Protein AF-A0A959A2U1-F1 (afdb_monomer)

Structure (mmCIF, N/CA/C/O backbone):
data_AF-A0A959A2U1-F1
#
_entry.id   AF-A0A959A2U1-F1
#
loop_
_atom_site.group_PDB
_atom_site.id
_atom_site.type_symbol
_atom_site.label_atom_id
_atom_site.label_alt_id
_atom_site.label_comp_id
_atom_site.label_asym_id
_atom_site.label_entity_id
_atom_site.label_seq_id
_atom_site.pdbx_PDB_ins_code
_atom_site.Cartn_x
_atom_site.Cartn_y
_atom_site.Cartn_z
_atom_site.occupancy
_atom_site.B_iso_or_equiv
_atom_site.auth_seq_id
_atom_site.auth_comp_id
_atom_site.auth_asym_id
_atom_site.auth_atom_id
_atom_site.pdbx_PDB_model_num
ATOM 1 N N . ALA A 1 1 ? -3.517 0.103 3.550 1.00 73.31 1 ALA A N 1
ATOM 2 C CA . ALA A 1 1 ? -2.576 0.422 4.650 1.00 73.31 1 ALA A CA 1
ATOM 3 C C . ALA A 1 1 ? -2.829 1.788 5.310 1.00 73.31 1 ALA A C 1
ATOM 5 O O . ALA A 1 1 ? -2.834 1.847 6.532 1.00 73.31 1 ALA A O 1
ATOM 6 N N . ALA A 1 2 ? -3.103 2.862 4.552 1.00 82.69 2 ALA A N 1
ATOM 7 C CA . ALA A 1 2 ? -3.335 4.212 5.097 1.00 82.69 2 ALA A CA 1
ATOM 8 C C . ALA A 1 2 ? -4.399 4.270 6.220 1.00 82.69 2 ALA A C 1
ATOM 10 O O . ALA A 1 2 ? -4.152 4.835 7.282 1.00 82.69 2 ALA A O 1
ATOM 11 N N . PHE A 1 3 ? -5.544 3.601 6.036 1.00 81.88 3 PHE A N 1
ATOM 12 C CA . PHE A 1 3 ? -6.584 3.495 7.070 1.00 81.88 3 PHE A CA 1
ATOM 13 C C . PHE A 1 3 ? -6.103 2.817 8.361 1.00 81.88 3 PHE A C 1
ATOM 15 O O . PHE A 1 3 ? -6.455 3.265 9.448 1.00 81.88 3 PHE A O 1
ATOM 22 N N . ALA A 1 4 ? -5.278 1.771 8.254 1.00 83.12 4 ALA A N 1
ATOM 23 C CA . ALA A 1 4 ? -4.733 1.072 9.416 1.00 83.12 4 ALA A CA 1
ATOM 24 C C . ALA A 1 4 ? -3.768 1.974 10.203 1.00 83.12 4 ALA A C 1
ATOM 26 O O . ALA A 1 4 ? -3.887 2.077 11.420 1.00 83.12 4 ALA A O 1
ATOM 27 N N . LEU A 1 5 ? -2.879 2.697 9.509 1.00 85.50 5 LEU A N 1
ATOM 28 C CA . LEU A 1 5 ? -1.986 3.677 10.138 1.00 85.50 5 LEU A CA 1
ATOM 29 C C . LEU A 1 5 ? -2.780 4.783 10.849 1.00 85.50 5 LEU A C 1
ATOM 31 O O . LEU A 1 5 ? -2.486 5.116 11.995 1.00 85.50 5 LEU A O 1
ATOM 35 N N . MET A 1 6 ? -3.818 5.320 10.201 1.00 86.00 6 MET A N 1
ATOM 36 C CA . MET A 1 6 ? -4.667 6.351 10.800 1.00 86.00 6 MET A CA 1
ATOM 37 C C . MET A 1 6 ? -5.415 5.838 12.040 1.00 86.00 6 MET A C 1
ATOM 39 O O . MET A 1 6 ? -5.506 6.556 13.034 1.00 86.00 6 MET A O 1
ATOM 43 N N . ALA A 1 7 ? -5.908 4.595 12.016 1.00 84.50 7 ALA A N 1
ATOM 44 C CA . ALA A 1 7 ? -6.551 3.970 13.171 1.00 84.50 7 ALA A CA 1
ATOM 45 C C . ALA A 1 7 ? -5.588 3.844 14.367 1.00 84.50 7 ALA A C 1
ATOM 47 O O . ALA A 1 7 ? -5.966 4.158 15.496 1.00 84.50 7 ALA A O 1
ATOM 48 N N . VAL A 1 8 ? -4.328 3.465 14.119 1.00 84.56 8 VAL A N 1
ATOM 49 C CA . VAL A 1 8 ? -3.287 3.391 15.159 1.00 84.56 8 VAL A CA 1
ATOM 50 C C . VAL A 1 8 ? -2.960 4.778 15.722 1.00 84.56 8 VAL A C 1
ATOM 52 O O . VAL A 1 8 ? -2.957 4.961 16.940 1.00 84.56 8 VAL A O 1
ATOM 55 N N . LEU A 1 9 ? -2.738 5.777 14.861 1.00 86.25 9 LEU A N 1
ATOM 56 C CA . LEU A 1 9 ? -2.421 7.149 15.285 1.00 86.25 9 LEU A CA 1
ATOM 57 C C . LEU A 1 9 ? -3.565 7.795 16.082 1.00 86.25 9 LEU A C 1
ATOM 59 O O . LEU A 1 9 ? -3.314 8.507 17.058 1.00 86.25 9 LEU A O 1
ATOM 63 N N . ALA A 1 10 ? -4.815 7.509 15.707 1.00 84.12 10 ALA A N 1
ATOM 64 C CA . ALA A 1 10 ? -5.996 7.948 16.445 1.00 84.12 10 ALA A CA 1
ATOM 65 C C . ALA A 1 10 ? -6.086 7.300 17.840 1.00 84.12 10 ALA A C 1
ATOM 67 O O . ALA A 1 10 ? -6.446 7.979 18.803 1.00 84.12 10 ALA A O 1
ATOM 68 N N . GLY A 1 11 ? -5.713 6.022 17.971 1.00 82.56 11 GLY A N 1
ATOM 69 C CA . GLY A 1 11 ? -5.669 5.314 19.256 1.00 82.56 11 GLY A CA 1
ATOM 70 C C . GLY A 1 11 ? -4.588 5.829 20.217 1.00 82.56 11 GLY A C 1
ATOM 71 O O . GLY A 1 11 ? -4.789 5.831 21.428 1.00 82.56 11 GLY A O 1
ATOM 72 N N . GLN A 1 12 ? -3.474 6.342 19.687 1.00 83.62 12 GLN A N 1
ATOM 73 C CA . GLN A 1 12 ? -2.325 6.865 20.449 1.00 83.62 12 GLN A CA 1
ATOM 74 C C . GLN A 1 12 ? -2.523 8.311 20.974 1.00 83.62 12 GLN A C 1
ATOM 76 O O . GLN A 1 12 ? -1.595 8.909 21.515 1.00 83.62 12 GLN A O 1
ATOM 81 N N . LYS A 1 13 ? -3.721 8.905 20.826 1.00 77.44 13 LYS A N 1
ATOM 82 C CA . LYS A 1 13 ? -4.057 10.295 21.228 1.00 77.44 13 LYS A CA 1
ATOM 83 C C . LYS A 1 13 ? -3.144 11.383 20.630 1.00 77.44 13 LYS A C 1
ATOM 85 O O . LYS A 1 13 ? -3.019 12.471 21.196 1.00 77.44 13 LYS A O 1
ATOM 90 N N . HIS A 1 14 ? -2.526 11.143 19.474 1.00 75.12 14 HIS A N 1
ATOM 91 C CA . HIS A 1 14 ? -1.738 12.178 18.807 1.00 75.12 14 HIS A CA 1
ATOM 92 C C . HIS A 1 14 ? -2.619 13.354 18.345 1.00 75.12 14 HIS A C 1
ATOM 94 O O . HIS A 1 14 ? -3.755 13.149 17.906 1.00 75.12 14 HIS A O 1
ATOM 100 N N . PRO A 1 15 ? -2.106 14.600 18.374 1.00 83.12 15 PRO A N 1
ATOM 101 C CA . PRO A 1 15 ? -2.837 15.742 17.840 1.00 83.12 15 PRO A CA 1
ATOM 102 C C . PRO A 1 15 ? -3.142 15.522 16.354 1.00 83.12 15 PRO A C 1
ATOM 104 O O . PRO A 1 15 ? -2.271 15.114 15.579 1.00 83.12 15 PRO A O 1
ATOM 107 N N . LYS A 1 16 ? -4.390 15.803 15.952 1.00 80.38 16 LYS A N 1
ATOM 108 C CA . LYS A 1 16 ? -4.922 15.485 14.613 1.00 80.38 16 LYS A CA 1
ATOM 109 C C . LYS A 1 16 ? -4.035 15.999 13.472 1.00 80.38 16 LYS A C 1
ATOM 111 O O . LYS A 1 16 ? -3.836 15.280 12.500 1.00 80.38 16 LYS A O 1
ATOM 116 N N . GLY A 1 17 ? -3.436 17.183 13.626 1.00 87.25 17 GLY A N 1
ATOM 117 C CA . GLY A 1 17 ? -2.514 17.749 12.634 1.00 87.25 17 GLY A CA 1
ATOM 118 C C . GLY A 1 17 ? -1.260 16.899 12.393 1.00 87.25 17 GLY A C 1
ATOM 119 O O . GLY A 1 17 ? -0.883 16.685 11.245 1.00 87.25 17 GLY A O 1
ATOM 120 N N . LYS A 1 18 ? -0.653 16.334 13.448 1.00 86.38 18 LYS A N 1
ATOM 121 C CA . LYS A 1 18 ? 0.521 15.452 13.306 1.00 86.38 18 LYS A CA 1
ATOM 122 C C . LYS A 1 18 ? 0.148 14.120 12.658 1.00 86.38 18 LYS A C 1
ATOM 124 O O . LYS A 1 18 ? 0.889 13.623 11.820 1.00 86.38 18 LYS A O 1
ATOM 129 N N . SER A 1 19 ? -1.022 13.575 12.997 1.00 87.94 19 SER A N 1
ATOM 130 C CA . SER A 1 19 ? -1.502 12.320 12.405 1.00 87.94 19 SER A CA 1
ATOM 131 C C . SER A 1 19 ? -1.732 12.446 10.897 1.00 87.94 19 SER A C 1
ATOM 133 O O . SER A 1 1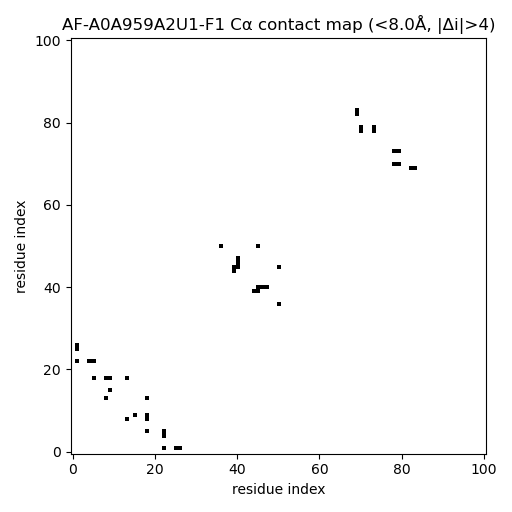9 ? -1.334 11.566 10.140 1.00 87.94 19 SER A O 1
ATOM 135 N N . ILE A 1 20 ? -2.304 13.572 10.452 1.00 89.12 20 ILE A N 1
ATOM 136 C CA . ILE A 1 20 ? -2.482 13.869 9.024 1.00 89.12 20 ILE A CA 1
ATOM 137 C C . ILE A 1 20 ? -1.127 14.056 8.330 1.00 89.12 20 ILE A C 1
ATOM 139 O O . ILE A 1 20 ? -0.943 13.537 7.233 1.00 89.12 20 ILE A O 1
ATOM 143 N N . ALA A 1 21 ? -0.159 14.726 8.965 1.00 91.31 21 ALA A N 1
ATOM 144 C CA . ALA A 1 21 ? 1.183 14.879 8.400 1.00 91.31 21 ALA A CA 1
ATOM 145 C C . ALA A 1 21 ? 1.884 13.522 8.182 1.00 91.31 21 ALA A C 1
ATOM 147 O O . ALA A 1 21 ? 2.433 13.279 7.107 1.00 91.31 21 ALA A O 1
ATOM 148 N N . TYR A 1 22 ? 1.809 12.607 9.156 1.00 90.12 22 TYR A N 1
ATOM 149 C CA . TYR A 1 22 ? 2.342 11.249 8.996 1.00 90.12 22 TYR A CA 1
ATOM 150 C C . TYR A 1 22 ? 1.597 10.452 7.922 1.00 90.12 22 TYR A C 1
ATOM 152 O O . TYR A 1 22 ? 2.228 9.738 7.145 1.00 90.12 22 TYR A O 1
ATOM 160 N N . LEU A 1 23 ? 0.273 10.600 7.830 1.00 89.75 23 LEU A N 1
ATOM 161 C CA . LEU A 1 23 ? -0.524 9.948 6.792 1.00 89.75 23 LEU A CA 1
ATOM 162 C C . LEU A 1 23 ? -0.178 10.462 5.386 1.00 89.75 23 LEU A C 1
ATOM 164 O O . LEU A 1 23 ? -0.115 9.671 4.444 1.00 89.75 23 LEU A O 1
ATOM 168 N N . ALA A 1 24 ? 0.075 11.764 5.246 1.00 91.69 24 ALA A N 1
ATOM 169 C CA . ALA A 1 24 ? 0.505 12.370 3.992 1.00 91.69 24 ALA A CA 1
ATOM 170 C C . ALA A 1 24 ? 1.884 11.842 3.573 1.00 91.69 24 ALA A C 1
ATOM 172 O O . ALA A 1 24 ? 2.035 11.362 2.452 1.00 91.69 24 ALA A O 1
ATOM 173 N N . MET A 1 25 ? 2.857 11.832 4.490 1.00 92.19 25 MET A N 1
ATOM 174 C CA . MET A 1 25 ? 4.183 11.256 4.236 1.00 92.19 25 MET A CA 1
ATOM 175 C C . MET A 1 25 ? 4.093 9.772 3.846 1.00 92.19 25 MET A C 1
ATOM 177 O O . MET A 1 25 ? 4.722 9.348 2.880 1.00 92.19 25 MET A O 1
ATOM 181 N N . PHE A 1 26 ? 3.257 8.995 4.540 1.00 90.38 26 PHE A N 1
ATOM 182 C CA . PHE A 1 26 ? 3.014 7.588 4.218 1.00 90.38 26 PHE A CA 1
ATOM 183 C C . PHE A 1 26 ? 2.387 7.401 2.830 1.00 90.38 26 PHE A C 1
ATOM 185 O O . PHE A 1 26 ? 2.771 6.500 2.089 1.00 90.38 26 PHE A O 1
ATOM 192 N N . SER A 1 27 ? 1.441 8.262 2.456 1.00 90.88 27 SER A N 1
ATOM 193 C CA . SER A 1 27 ? 0.771 8.183 1.153 1.00 90.88 27 SER A CA 1
ATOM 194 C C . SER A 1 27 ? 1.702 8.571 0.004 1.00 90.88 27 SER A C 1
ATOM 196 O O . SER A 1 27 ? 1.582 8.004 -1.076 1.00 90.88 27 SER A O 1
ATOM 198 N N . LEU A 1 2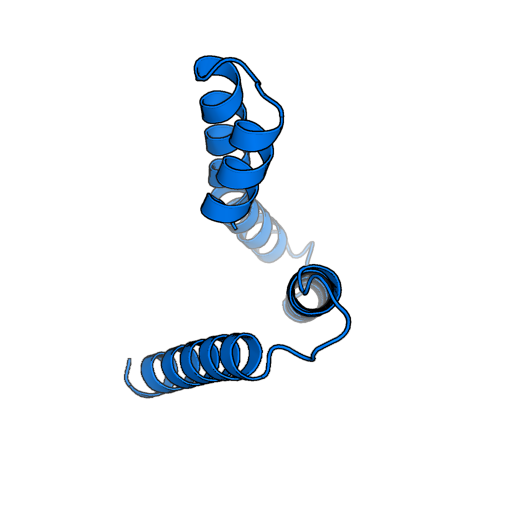8 ? 2.658 9.480 0.239 1.00 93.75 28 LEU A N 1
ATOM 199 C CA . LEU A 1 28 ? 3.690 9.860 -0.732 1.00 93.75 28 LEU A CA 1
ATOM 200 C C . LEU A 1 28 ? 4.741 8.766 -0.961 1.00 93.75 28 LEU A C 1
ATOM 202 O O . LEU A 1 28 ? 5.359 8.740 -2.022 1.00 93.75 28 LEU A O 1
ATOM 206 N N . ALA A 1 29 ? 4.923 7.837 -0.021 1.00 91.31 29 ALA A N 1
ATOM 207 C CA . ALA A 1 29 ? 5.880 6.746 -0.186 1.00 91.31 29 ALA A CA 1
ATOM 208 C C . ALA A 1 29 ? 5.549 5.840 -1.390 1.00 91.31 29 ALA A C 1
ATOM 210 O O . ALA A 1 29 ? 6.463 5.369 -2.058 1.00 91.31 29 ALA A O 1
ATOM 211 N N . ALA A 1 30 ? 4.264 5.632 -1.705 1.00 89.50 30 ALA A N 1
ATOM 212 C CA . ALA A 1 30 ? 3.836 4.814 -2.843 1.00 89.50 30 ALA A CA 1
ATOM 213 C C . ALA A 1 30 ? 4.194 5.425 -4.219 1.00 89.50 30 ALA A C 1
ATOM 215 O O . ALA A 1 30 ? 4.886 4.753 -4.985 1.00 89.50 30 ALA A O 1
ATOM 216 N N . PRO A 1 31 ? 3.802 6.675 -4.554 1.00 92.81 31 PRO A N 1
ATOM 217 C CA . PRO A 1 31 ? 4.189 7.288 -5.822 1.00 92.81 31 PRO A CA 1
ATOM 218 C C . PRO A 1 31 ? 5.701 7.513 -5.910 1.00 92.81 31 PRO A C 1
ATOM 220 O O . PRO A 1 31 ? 6.283 7.276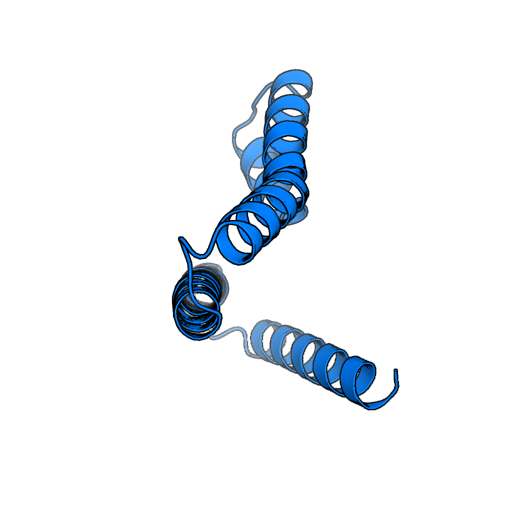 -6.962 1.00 92.81 31 PRO A O 1
ATOM 223 N N . LEU A 1 32 ? 6.367 7.897 -4.813 1.00 93.62 32 LEU A N 1
ATOM 224 C CA . LEU A 1 32 ? 7.827 8.029 -4.808 1.00 93.62 32 LEU A CA 1
ATOM 225 C C . LEU A 1 32 ? 8.522 6.688 -5.062 1.00 93.62 32 LEU A C 1
ATOM 227 O O . LEU A 1 32 ? 9.457 6.633 -5.854 1.00 93.62 32 LEU A O 1
ATOM 231 N N . GLY A 1 33 ? 8.049 5.606 -4.441 1.00 89.62 33 GLY A N 1
ATOM 232 C CA . GLY A 1 33 ? 8.568 4.262 -4.682 1.00 89.62 33 GLY A CA 1
ATOM 233 C C . GLY A 1 33 ? 8.415 3.826 -6.140 1.00 89.62 33 GLY A C 1
ATOM 234 O O . GLY A 1 33 ? 9.344 3.243 -6.691 1.00 89.62 33 GLY A O 1
ATOM 235 N N . TYR A 1 34 ? 7.290 4.164 -6.780 1.00 89.38 34 TYR A N 1
ATOM 236 C CA . TYR A 1 34 ? 7.074 3.913 -8.208 1.00 89.38 34 TYR A CA 1
ATOM 237 C C . TYR A 1 34 ? 8.091 4.664 -9.082 1.00 89.38 34 TYR A C 1
ATOM 239 O O . TYR A 1 34 ? 8.793 4.032 -9.868 1.00 89.38 34 TYR A O 1
ATOM 247 N N . PHE A 1 35 ? 8.241 5.982 -8.893 1.00 91.75 35 PHE A N 1
ATOM 248 C CA . PHE A 1 35 ? 9.188 6.788 -9.678 1.00 91.75 35 PHE A CA 1
ATOM 249 C C . PHE A 1 35 ? 10.642 6.344 -9.493 1.00 91.75 35 PHE A C 1
ATOM 251 O O . PHE A 1 35 ? 11.401 6.274 -10.458 1.00 91.75 35 PHE A O 1
ATOM 258 N N . ILE A 1 36 ? 11.039 6.030 -8.256 1.00 90.00 36 ILE A N 1
ATOM 259 C CA . ILE A 1 36 ? 12.383 5.522 -7.965 1.00 90.00 36 ILE A CA 1
ATOM 260 C C . ILE A 1 36 ? 12.579 4.155 -8.630 1.00 90.00 36 ILE A C 1
ATOM 262 O O . ILE A 1 36 ? 13.614 3.929 -9.249 1.00 90.00 36 ILE A O 1
ATOM 266 N N . GLY A 1 37 ? 11.590 3.261 -8.549 1.00 86.50 37 GLY A N 1
ATOM 267 C CA . GLY A 1 37 ? 11.649 1.950 -9.196 1.00 86.50 37 GLY A CA 1
ATOM 268 C C . GLY A 1 37 ? 11.843 2.054 -10.708 1.00 86.50 37 GLY A C 1
ATOM 269 O O . GLY A 1 37 ? 12.745 1.422 -11.252 1.00 86.50 37 GLY A O 1
ATOM 270 N N . GLU A 1 38 ? 11.056 2.901 -11.372 1.00 85.75 38 GLU A N 1
ATOM 271 C CA . GLU A 1 38 ? 11.149 3.125 -12.819 1.00 85.75 38 GLU A CA 1
ATOM 272 C C . GLU A 1 38 ? 12.508 3.723 -13.220 1.00 85.75 38 GLU A C 1
ATOM 274 O O . GLU A 1 38 ? 13.144 3.241 -14.157 1.00 85.75 38 GLU A O 1
ATOM 279 N N . TYR A 1 39 ? 13.007 4.709 -12.466 1.00 88.19 39 TYR A N 1
ATOM 280 C CA . TYR A 1 39 ? 14.314 5.320 -12.719 1.00 88.19 39 TYR A CA 1
ATOM 281 C C . TYR A 1 39 ? 15.467 4.310 -12.607 1.00 88.19 39 TYR A C 1
ATOM 283 O O . TYR A 1 39 ? 16.368 4.301 -13.444 1.00 88.19 39 TYR A O 1
ATOM 291 N N . PHE A 1 40 ? 15.441 3.433 -11.598 1.00 86.12 40 PHE A N 1
ATOM 292 C CA . PHE A 1 40 ? 16.486 2.422 -11.393 1.00 86.12 40 PHE A CA 1
ATOM 293 C C . PHE A 1 40 ? 16.482 1.331 -12.471 1.00 86.12 40 PHE A C 1
ATOM 295 O O . PHE A 1 40 ? 17.552 0.833 -12.827 1.00 86.12 40 PHE A O 1
ATOM 302 N N . VAL A 1 41 ? 15.308 0.982 -13.005 1.00 85.19 41 VAL A N 1
ATOM 303 C CA . VAL A 1 41 ? 15.191 0.078 -14.160 1.00 85.19 41 VAL A CA 1
ATOM 304 C C . VAL A 1 41 ? 15.695 0.758 -15.431 1.00 85.19 41 VAL A C 1
ATOM 306 O O . VAL A 1 41 ? 16.467 0.161 -16.176 1.00 85.19 41 VAL A O 1
ATOM 309 N N . ALA A 1 42 ? 15.317 2.018 -15.665 1.00 82.44 42 ALA A N 1
ATOM 310 C CA . ALA A 1 42 ? 15.751 2.776 -16.839 1.00 82.44 42 ALA A CA 1
ATOM 311 C C . ALA A 1 42 ? 17.271 3.026 -16.867 1.00 82.44 42 ALA A C 1
ATOM 313 O O . ALA A 1 42 ? 17.863 3.100 -17.941 1.00 82.44 42 ALA A O 1
ATOM 314 N N . ALA A 1 43 ? 17.908 3.136 -15.697 1.00 84.50 43 ALA A N 1
ATOM 315 C CA . ALA A 1 43 ? 19.353 3.308 -15.548 1.00 84.50 43 ALA A CA 1
ATOM 316 C C . ALA A 1 43 ? 20.159 1.988 -15.593 1.00 84.50 43 ALA A C 1
ATOM 318 O O . ALA A 1 43 ? 21.365 2.016 -15.351 1.00 84.50 43 ALA A O 1
ATOM 319 N N . ASP A 1 44 ? 19.508 0.844 -15.848 1.00 81.25 44 ASP A N 1
ATOM 320 C CA . ASP A 1 44 ? 20.089 -0.515 -15.852 1.00 81.25 44 ASP A CA 1
ATOM 321 C C . ASP A 1 44 ? 20.789 -0.919 -14.531 1.00 81.25 44 ASP A C 1
ATOM 323 O O . ASP A 1 44 ? 21.525 -1.899 -14.449 1.00 81.25 44 ASP A O 1
ATOM 327 N N . TRP A 1 45 ? 20.539 -0.174 -13.448 1.00 80.69 45 TRP A N 1
ATOM 328 C CA . TRP A 1 45 ? 21.025 -0.488 -12.099 1.00 80.69 45 TRP A CA 1
ATOM 329 C C . TRP A 1 45 ? 20.220 -1.604 -11.436 1.00 80.69 45 TRP A C 1
ATOM 331 O O . TRP A 1 45 ? 20.720 -2.282 -10.536 1.00 80.69 45 TRP A O 1
ATOM 341 N N . LEU A 1 46 ? 18.971 -1.792 -11.863 1.00 79.00 46 LEU A N 1
ATOM 342 C CA . LEU A 1 46 ? 18.079 -2.820 -11.356 1.00 79.00 46 LEU A CA 1
ATOM 343 C C . LEU A 1 46 ? 17.463 -3.586 -12.525 1.00 79.00 46 LEU A C 1
ATOM 345 O O . LEU A 1 46 ? 16.611 -3.073 -13.245 1.00 79.00 46 LEU A O 1
ATOM 349 N N . SER A 1 47 ? 17.874 -4.843 -12.691 1.00 82.75 47 SER A N 1
ATOM 350 C CA . SER A 1 47 ? 17.283 -5.720 -13.699 1.00 82.75 47 SER A CA 1
ATOM 351 C C . SER A 1 47 ? 15.810 -6.002 -13.386 1.00 82.75 47 SER A C 1
ATOM 353 O O . SER A 1 47 ? 15.399 -6.020 -12.221 1.00 82.75 47 SER A O 1
ATOM 355 N N . GLY A 1 48 ? 15.013 -6.297 -14.419 1.00 79.75 48 GLY A N 1
ATOM 356 C CA . GLY A 1 48 ? 13.600 -6.659 -14.246 1.00 79.75 48 GLY A CA 1
ATOM 357 C C . GLY A 1 48 ? 13.398 -7.805 -13.246 1.00 79.75 48 GLY A C 1
ATOM 358 O O . GLY A 1 48 ? 12.500 -7.757 -12.410 1.00 79.75 48 GLY A O 1
ATOM 359 N N . THR A 1 49 ? 14.301 -8.789 -13.236 1.00 85.12 49 THR A N 1
ATOM 360 C CA . THR A 1 49 ? 14.296 -9.887 -12.256 1.00 85.12 49 THR A CA 1
ATOM 361 C C . THR A 1 49 ? 14.578 -9.401 -10.829 1.00 85.12 49 THR A C 1
ATOM 363 O O . THR A 1 49 ? 13.946 -9.871 -9.884 1.00 85.12 49 THR A O 1
ATOM 366 N N . GLY A 1 50 ? 15.490 -8.440 -10.649 1.00 86.94 50 GLY A N 1
ATOM 367 C CA . GLY A 1 50 ? 15.762 -7.824 -9.345 1.00 86.94 50 GLY A CA 1
ATOM 368 C C . GLY A 1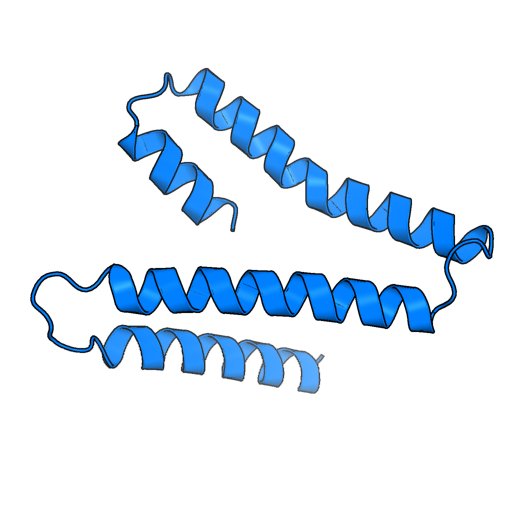 50 ? 14.541 -7.101 -8.773 1.00 86.94 50 GLY A C 1
ATOM 369 O O . GLY A 1 50 ? 14.245 -7.213 -7.583 1.00 86.94 50 GLY A O 1
ATOM 370 N N . LEU A 1 51 ? 13.781 -6.430 -9.637 1.00 87.19 51 LEU A N 1
ATOM 371 C CA . LEU A 1 51 ? 12.541 -5.758 -9.262 1.00 87.19 51 LEU A CA 1
ATOM 372 C C . LEU A 1 51 ? 11.441 -6.760 -8.861 1.00 87.19 51 LEU A C 1
ATOM 374 O O . LEU A 1 51 ? 10.746 -6.540 -7.867 1.00 87.19 51 LEU A O 1
ATOM 378 N N . VAL A 1 52 ? 11.348 -7.909 -9.542 1.00 89.62 52 VAL A N 1
ATOM 379 C CA . VAL A 1 52 ? 10.465 -9.019 -9.133 1.00 89.62 52 VAL A CA 1
ATOM 380 C C . VAL A 1 52 ? 10.829 -9.537 -7.737 1.00 89.62 52 VAL A C 1
ATOM 382 O O . VAL A 1 52 ? 9.935 -9.724 -6.909 1.00 89.62 52 VAL A O 1
ATOM 385 N N . PHE A 1 53 ? 12.117 -9.720 -7.427 1.00 91.94 53 PHE A N 1
ATOM 386 C CA . PHE A 1 53 ? 12.540 -10.142 -6.084 1.00 91.94 53 PHE A CA 1
ATOM 387 C C . PHE A 1 53 ? 12.201 -9.109 -5.004 1.00 91.94 53 PHE A C 1
ATOM 389 O O . PHE A 1 53 ? 11.762 -9.488 -3.916 1.00 91.94 53 PHE A O 1
ATOM 396 N N . LEU A 1 54 ? 12.349 -7.814 -5.299 1.00 90.88 54 LEU A N 1
ATOM 397 C CA . LEU A 1 54 ? 11.934 -6.750 -4.382 1.00 90.88 54 LEU A CA 1
ATOM 398 C C . LEU A 1 54 ? 10.426 -6.778 -4.128 1.00 90.88 54 LEU A C 1
ATOM 400 O O . LEU A 1 54 ? 10.008 -6.716 -2.970 1.00 90.88 54 LEU A O 1
ATOM 404 N N . TYR A 1 55 ? 9.604 -6.929 -5.168 1.00 90.44 55 TYR A N 1
ATOM 405 C CA . TYR A 1 55 ? 8.160 -7.065 -4.981 1.00 90.44 55 TYR A CA 1
ATOM 406 C C . TYR A 1 55 ? 7.783 -8.322 -4.202 1.00 90.44 55 TYR A C 1
ATOM 408 O O . TYR A 1 55 ? 6.910 -8.246 -3.338 1.00 90.44 55 TYR A O 1
ATOM 416 N N . ALA A 1 56 ? 8.454 -9.450 -4.441 1.00 92.50 56 ALA A N 1
ATOM 417 C CA . ALA A 1 56 ? 8.239 -10.669 -3.668 1.00 92.50 56 ALA A CA 1
ATOM 418 C C . ALA A 1 56 ? 8.556 -10.457 -2.177 1.00 92.50 56 ALA A C 1
ATOM 420 O O . ALA A 1 56 ? 7.753 -10.828 -1.319 1.00 92.50 56 ALA A O 1
ATOM 421 N N . LEU A 1 57 ? 9.678 -9.799 -1.863 1.00 93.94 57 LEU A N 1
ATOM 422 C CA . LEU A 1 57 ? 10.074 -9.474 -0.490 1.00 93.94 57 LEU A CA 1
ATOM 423 C C . LEU A 1 57 ? 9.052 -8.551 0.193 1.00 93.94 57 LEU A C 1
ATOM 425 O O . LEU A 1 57 ? 8.604 -8.827 1.307 1.00 93.94 57 LEU A O 1
ATOM 429 N N . VAL A 1 58 ? 8.663 -7.467 -0.482 1.00 91.62 58 VAL A N 1
ATOM 430 C CA . VAL A 1 58 ? 7.722 -6.472 0.051 1.00 91.62 58 VAL A CA 1
ATOM 431 C C . VAL A 1 58 ? 6.326 -7.075 0.234 1.00 91.62 58 VAL A C 1
ATOM 433 O O . VAL A 1 58 ? 5.732 -6.926 1.303 1.00 91.62 58 VAL A O 1
ATOM 436 N N . SER A 1 59 ? 5.819 -7.800 -0.766 1.00 91.56 59 SER A N 1
ATOM 437 C CA . SER A 1 59 ? 4.526 -8.494 -0.701 1.00 91.56 59 SER A CA 1
ATOM 438 C C . SER A 1 59 ? 4.500 -9.546 0.413 1.00 91.56 59 SER A C 1
ATOM 440 O O . SER A 1 59 ? 3.558 -9.585 1.209 1.00 91.56 59 SER A O 1
ATOM 442 N N . GLY A 1 60 ? 5.572 -10.333 0.556 1.00 92.69 60 GLY A N 1
ATOM 443 C CA . GLY A 1 60 ? 5.719 -11.303 1.642 1.00 92.69 60 GLY A CA 1
ATOM 444 C C . GLY A 1 60 ? 5.705 -10.649 3.027 1.00 92.69 60 GLY A C 1
ATOM 445 O O . GLY A 1 60 ? 4.985 -11.105 3.917 1.00 92.69 60 GLY A O 1
ATOM 446 N N . GLY A 1 61 ? 6.425 -9.536 3.201 1.00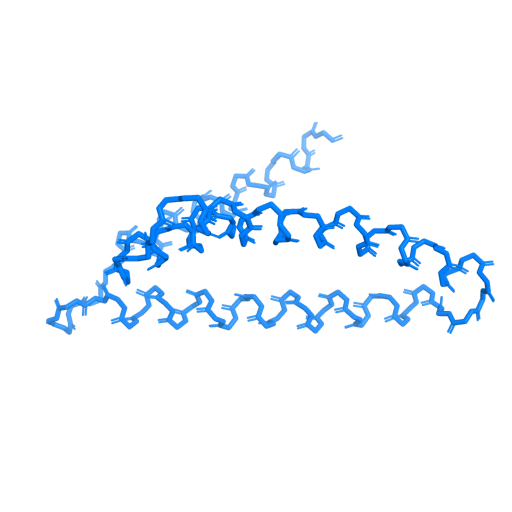 91.38 61 GLY A N 1
ATOM 447 C CA . GLY A 1 61 ? 6.402 -8.751 4.438 1.00 91.38 61 GLY A CA 1
ATOM 448 C C . GLY A 1 61 ? 5.006 -8.212 4.770 1.00 91.38 61 GLY A C 1
ATOM 449 O O . GLY A 1 61 ? 4.551 -8.320 5.912 1.00 91.38 61 GLY A O 1
ATOM 450 N N . PHE A 1 62 ? 4.286 -7.697 3.769 1.00 89.56 62 PHE A N 1
ATOM 451 C CA . PHE A 1 62 ? 2.902 -7.249 3.945 1.00 89.56 62 PHE A CA 1
ATOM 452 C C . PHE A 1 62 ? 1.968 -8.386 4.354 1.00 89.56 62 PHE A C 1
ATOM 454 O O . PHE A 1 62 ? 1.143 -8.194 5.253 1.00 89.56 62 PHE A O 1
ATOM 461 N N . LEU A 1 63 ? 2.092 -9.558 3.729 1.00 90.00 63 LEU A N 1
ATOM 462 C CA . LEU A 1 63 ? 1.275 -10.723 4.055 1.00 90.00 63 LEU A CA 1
ATOM 463 C C . LEU A 1 63 ? 1.569 -11.230 5.472 1.00 90.00 63 LEU A C 1
ATOM 465 O O . LEU A 1 63 ? 0.629 -11.517 6.214 1.00 90.00 63 LEU A O 1
ATOM 469 N N . TYR A 1 64 ? 2.842 -11.267 5.877 1.00 89.88 64 TYR A N 1
ATOM 470 C CA . TYR A 1 64 ? 3.260 -11.643 7.231 1.00 89.88 64 TYR A CA 1
ATOM 471 C C . TYR A 1 64 ? 2.646 -10.723 8.295 1.00 89.88 64 TYR A C 1
ATOM 473 O O . TYR A 1 64 ? 1.930 -11.198 9.177 1.00 89.88 64 TYR A O 1
ATOM 481 N N . ILE A 1 65 ? 2.843 -9.403 8.172 1.00 88.38 65 ILE A N 1
ATOM 482 C CA . ILE A 1 65 ? 2.303 -8.415 9.125 1.00 88.38 65 ILE A CA 1
ATOM 483 C C . ILE A 1 65 ? 0.771 -8.495 9.169 1.00 88.38 65 ILE A C 1
ATOM 485 O O . ILE A 1 65 ? 0.174 -8.497 10.246 1.00 88.38 65 ILE A O 1
ATOM 489 N N . SER A 1 66 ? 0.126 -8.586 8.004 1.00 85.62 66 SER A N 1
ATOM 490 C CA . SER A 1 66 ? -1.338 -8.628 7.910 1.00 85.62 66 SER A CA 1
ATOM 491 C C . SER A 1 66 ? -1.914 -9.886 8.556 1.00 85.62 66 SER A C 1
ATOM 493 O O . SER A 1 66 ? -2.917 -9.809 9.266 1.00 85.62 66 SER A O 1
ATOM 495 N N . THR A 1 67 ? -1.260 -11.030 8.358 1.00 84.81 67 THR A N 1
ATOM 496 C CA . THR A 1 67 ? -1.657 -12.305 8.961 1.00 84.81 67 THR A CA 1
ATOM 497 C C . THR A 1 67 ? -1.551 -12.221 10.481 1.00 84.81 67 THR A C 1
ATOM 499 O O . THR A 1 67 ? -2.540 -12.477 11.167 1.00 84.81 67 THR A O 1
ATOM 502 N N . THR A 1 68 ? -0.424 -11.747 11.018 1.00 84.88 68 THR A N 1
ATOM 503 C CA . THR A 1 68 ? -0.259 -11.554 12.468 1.00 84.88 68 THR A CA 1
ATOM 504 C C . THR A 1 68 ? -1.335 -10.636 13.048 1.00 84.88 68 THR A C 1
ATOM 506 O O . THR A 1 68 ? -1.981 -11.014 14.020 1.00 84.88 68 THR A O 1
ATOM 509 N N . ILE A 1 69 ? -1.636 -9.493 12.412 1.00 80.88 69 ILE A N 1
ATOM 510 C CA . ILE A 1 69 ? -2.709 -8.591 12.870 1.00 80.88 69 ILE A CA 1
ATOM 511 C C . ILE A 1 69 ? -4.059 -9.314 12.923 1.00 80.88 69 ILE A C 1
ATOM 513 O O . ILE A 1 69 ?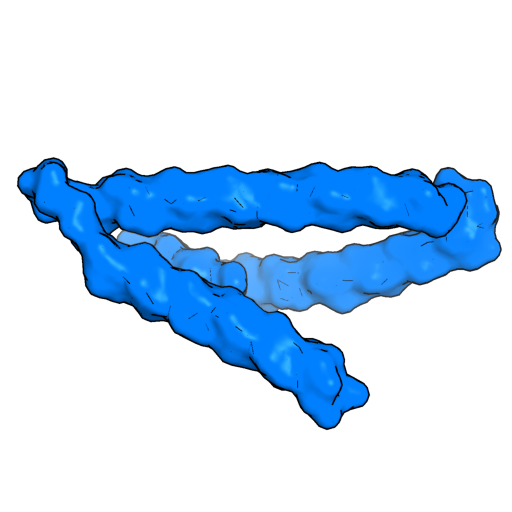 -4.787 -9.175 13.904 1.00 80.88 69 ILE A O 1
ATOM 517 N N . VAL A 1 70 ? -4.425 -10.079 11.891 1.00 78.44 70 VAL A N 1
ATOM 518 C CA . VAL A 1 70 ? -5.726 -10.769 11.840 1.00 78.44 70 VAL A CA 1
ATOM 519 C C . VAL A 1 70 ? -5.856 -11.818 12.946 1.00 78.44 70 VAL A C 1
ATOM 521 O O . VAL A 1 70 ? -6.925 -11.920 13.552 1.00 78.44 70 VAL A O 1
ATOM 524 N N . PHE A 1 71 ? -4.788 -12.565 13.227 1.00 74.50 71 PHE A N 1
ATOM 525 C CA . PHE A 1 71 ? -4.797 -13.634 14.227 1.00 74.50 71 PHE A CA 1
ATOM 526 C C . PHE A 1 71 ? -4.640 -13.121 15.666 1.00 74.50 71 PHE A C 1
ATOM 528 O O . PHE A 1 71 ? -5.325 -13.612 16.563 1.00 74.50 71 PHE A O 1
ATOM 535 N N . GLU A 1 72 ? -3.794 -12.116 15.888 1.00 75.12 72 GLU A N 1
ATOM 536 C CA . GLU A 1 72 ? -3.503 -11.570 17.218 1.00 75.12 72 GLU A CA 1
ATOM 537 C C . GLU A 1 72 ? -4.595 -10.608 17.713 1.00 75.12 72 GLU A C 1
ATOM 539 O O . GLU A 1 72 ? -4.878 -10.532 18.905 1.00 75.12 72 GLU A O 1
ATOM 544 N N . SER A 1 73 ? -5.308 -9.931 16.806 1.00 65.44 73 SER A N 1
ATOM 545 C CA . SER A 1 73 ? -6.414 -9.025 17.157 1.00 65.44 73 SER A CA 1
ATOM 546 C C . SER A 1 73 ? -7.729 -9.721 17.556 1.00 65.44 73 SER A C 1
ATOM 548 O O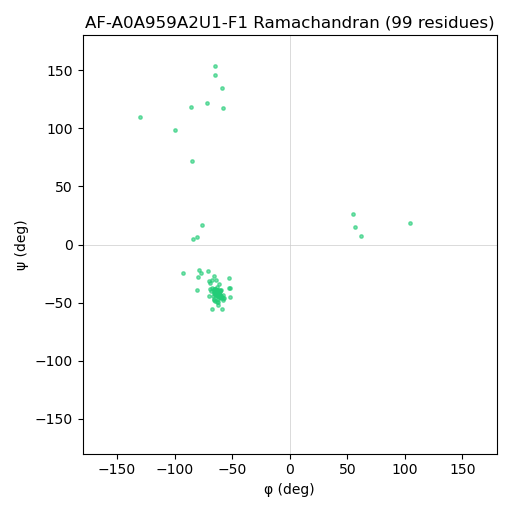 . SER A 1 73 ? -8.776 -9.062 17.536 1.00 65.44 73 SER A O 1
ATOM 550 N N . SER A 1 74 ? -7.718 -11.023 17.886 1.00 62.38 74 SER A N 1
ATOM 551 C CA . SER A 1 74 ? -8.890 -11.776 18.366 1.00 62.38 74 SER A CA 1
ATOM 552 C C . SER A 1 74 ? -8.863 -11.912 19.899 1.00 62.38 74 SER A C 1
ATOM 554 O O . SER A 1 74 ? -8.170 -12.787 20.427 1.00 62.38 74 SER A O 1
ATOM 556 N N . PRO A 1 75 ? -9.599 -11.071 20.654 1.00 56.59 75 PRO A N 1
ATOM 557 C CA . PRO A 1 75 ? -9.618 -11.135 22.110 1.00 56.59 75 PRO A CA 1
ATOM 558 C C . PRO A 1 75 ? -10.406 -12.380 22.544 1.00 56.59 75 PRO A C 1
ATOM 560 O O . PRO A 1 75 ? -11.574 -12.522 22.187 1.00 56.59 75 PRO A O 1
ATOM 563 N N . GLY A 1 76 ? -9.777 -13.284 23.302 1.00 62.94 76 GLY A N 1
ATOM 564 C CA . GLY A 1 76 ? -10.447 -14.445 23.910 1.00 62.94 76 GLY A CA 1
ATOM 565 C C . GLY A 1 76 ? -10.197 -15.817 23.266 1.00 62.94 76 GLY A C 1
ATOM 566 O O . GLY A 1 76 ? -10.972 -16.726 23.521 1.00 62.94 76 GLY A O 1
ATOM 567 N N . HIS A 1 77 ? -9.147 -16.008 22.454 1.00 59.47 77 HIS A N 1
ATOM 568 C CA . HIS A 1 77 ? -8.751 -17.314 21.875 1.00 59.47 77 HIS A CA 1
ATOM 569 C C . HIS A 1 77 ? -9.758 -18.012 20.934 1.00 59.47 77 HIS A C 1
ATOM 571 O O . HIS A 1 77 ? -9.490 -19.113 20.456 1.00 59.47 77 HIS A O 1
ATOM 577 N N . HIS A 1 78 ? -10.864 -17.367 20.561 1.00 67.56 78 HIS A N 1
ATOM 578 C CA . HIS A 1 78 ? -11.723 -17.864 19.488 1.00 67.56 78 HIS A CA 1
ATOM 579 C C . HIS A 1 78 ? -11.202 -17.371 18.133 1.00 67.56 78 HIS A C 1
ATOM 581 O O . HIS A 1 78 ? -11.140 -16.167 17.867 1.00 67.56 78 HIS A O 1
ATOM 587 N N . PHE A 1 79 ? -10.819 -18.309 17.268 1.00 69.62 79 PHE A N 1
ATOM 588 C CA . PHE A 1 79 ? -10.431 -18.025 15.889 1.00 69.62 79 PHE A CA 1
ATOM 589 C C . PHE A 1 79 ? -11.583 -17.329 15.150 1.00 69.62 79 PHE A C 1
ATOM 591 O O . PHE A 1 79 ? -12.671 -17.885 14.982 1.00 69.62 79 PHE A O 1
ATOM 598 N N . ASN A 1 80 ? -11.357 -16.092 14.706 1.00 75.50 80 ASN A N 1
ATOM 599 C CA . ASN A 1 80 ? -12.387 -15.291 14.055 1.00 75.50 80 ASN A CA 1
ATOM 600 C C . ASN A 1 80 ? -12.457 -15.614 12.554 1.00 75.50 80 ASN A C 1
ATOM 602 O O . ASN A 1 80 ? -12.062 -14.812 11.705 1.00 75.50 80 ASN A O 1
ATOM 606 N N . ALA A 1 81 ? -12.979 -16.802 12.231 1.00 79.62 81 ALA A N 1
ATOM 607 C CA . ALA A 1 81 ? -13.114 -17.305 10.861 1.00 79.62 81 ALA A CA 1
ATOM 608 C C . ALA A 1 81 ? -13.844 -16.323 9.926 1.00 79.62 81 ALA A C 1
ATOM 610 O O . ALA A 1 81 ? -13.547 -16.261 8.737 1.00 79.62 81 ALA A O 1
ATOM 611 N N . LYS A 1 82 ? -14.753 -15.498 10.466 1.00 82.94 82 LYS A N 1
ATOM 612 C CA . LYS A 1 82 ? -15.439 -14.446 9.704 1.00 82.94 82 LYS A CA 1
ATOM 613 C C . LYS A 1 82 ? -14.461 -13.406 9.154 1.00 82.94 82 LYS A C 1
ATOM 615 O O . LYS A 1 82 ? -14.578 -13.035 7.992 1.00 82.94 82 LYS A O 1
ATOM 620 N N . ARG A 1 83 ? -13.478 -12.959 9.948 1.00 80.75 83 ARG A N 1
ATOM 621 C CA . ARG A 1 83 ? -12.448 -12.012 9.480 1.00 80.75 83 ARG A CA 1
ATOM 622 C C . ARG A 1 83 ? -11.573 -12.622 8.390 1.00 80.75 83 ARG A C 1
ATOM 624 O O . ARG A 1 83 ? -11.299 -11.943 7.405 1.00 80.75 83 ARG A O 1
ATOM 631 N N . LEU A 1 84 ? -11.192 -13.893 8.538 1.00 83.94 84 LEU A N 1
ATOM 632 C CA . LEU A 1 84 ? -10.443 -14.598 7.497 1.00 83.94 84 LEU A CA 1
ATOM 633 C C . LEU A 1 84 ? -11.261 -14.710 6.204 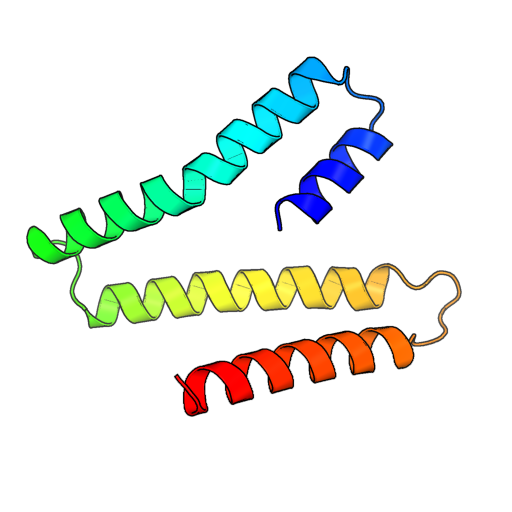1.00 83.94 84 LEU A C 1
ATOM 635 O O . LEU A 1 84 ? -10.750 -14.391 5.138 1.00 83.94 84 LEU A O 1
ATOM 639 N N . LEU A 1 85 ? -12.534 -15.104 6.291 1.00 87.19 85 LEU A N 1
ATOM 640 C CA . LEU A 1 85 ? -13.407 -15.224 5.120 1.00 87.19 85 LEU A CA 1
ATOM 641 C C . LEU A 1 85 ? -13.594 -13.892 4.390 1.00 87.19 85 LEU A C 1
ATOM 643 O O . LEU A 1 85 ? -13.569 -13.875 3.166 1.00 87.19 85 LEU A O 1
ATOM 647 N N . VAL A 1 86 ? -13.733 -12.776 5.111 1.00 89.00 86 VAL A N 1
ATOM 648 C CA . VAL A 1 86 ? -13.816 -11.444 4.487 1.00 89.00 86 VAL A CA 1
ATOM 649 C C . VAL A 1 86 ? -12.505 -11.080 3.782 1.00 89.00 86 VAL A C 1
ATOM 651 O O . VAL A 1 86 ? -12.545 -10.566 2.667 1.00 89.00 86 VAL A O 1
ATOM 654 N N . ALA A 1 87 ? -11.351 -11.379 4.388 1.00 86.62 87 ALA A N 1
ATOM 655 C CA . ALA A 1 87 ? -10.052 -11.157 3.753 1.00 86.62 87 ALA A CA 1
ATOM 656 C C . ALA A 1 87 ? -9.884 -12.008 2.480 1.00 86.62 87 ALA A C 1
ATOM 658 O O . ALA A 1 87 ? -9.466 -11.478 1.454 1.00 86.62 87 ALA A O 1
ATOM 659 N N . LEU A 1 88 ? -10.277 -13.288 2.529 1.00 89.94 88 LEU A N 1
ATOM 660 C CA . LEU A 1 88 ? -10.260 -14.198 1.379 1.00 89.94 88 LEU A CA 1
ATOM 661 C C . LEU A 1 88 ? -11.230 -13.765 0.273 1.00 89.94 88 LEU A C 1
ATOM 663 O O . LEU A 1 88 ? -10.894 -13.817 -0.904 1.00 89.94 88 LEU A O 1
ATOM 667 N N . ALA A 1 89 ? -12.432 -13.314 0.630 1.00 94.00 89 ALA A N 1
ATOM 668 C CA . ALA A 1 89 ? -13.392 -12.803 -0.343 1.00 94.00 89 ALA A CA 1
ATOM 669 C C . ALA A 1 89 ? -12.860 -11.543 -1.044 1.00 94.00 89 ALA A C 1
ATOM 671 O O . ALA A 1 89 ? -12.982 -11.415 -2.260 1.00 94.00 89 ALA A O 1
ATOM 672 N N . GLY A 1 90 ? -12.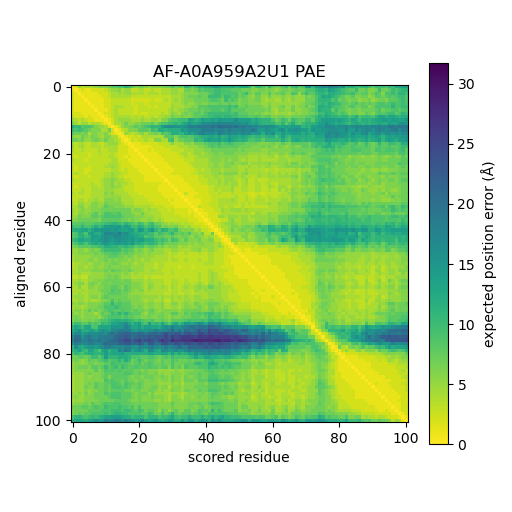227 -10.637 -0.292 1.00 91.50 90 GLY A N 1
ATOM 673 C CA . GLY A 1 90 ? -11.588 -9.446 -0.847 1.00 91.50 90 GLY A CA 1
ATOM 674 C C . GLY A 1 90 ? -10.429 -9.773 -1.791 1.00 91.50 90 GLY A C 1
ATOM 675 O O . GLY A 1 90 ? -10.338 -9.176 -2.862 1.00 91.50 90 GLY A O 1
ATOM 676 N N . SER A 1 91 ? -9.573 -10.740 -1.442 1.00 90.88 91 SER A N 1
ATOM 677 C CA . SER A 1 91 ? -8.476 -11.159 -2.322 1.00 90.88 91 SER A CA 1
ATOM 678 C C . SER A 1 91 ? -8.974 -11.869 -3.581 1.00 90.88 91 SER A C 1
ATOM 680 O O . SER A 1 91 ? -8.478 -11.575 -4.665 1.00 90.88 91 SER A O 1
ATOM 682 N N . LEU A 1 92 ? -9.994 -12.728 -3.481 1.00 95.19 92 LEU A N 1
ATOM 683 C CA . LEU A 1 92 ? -10.625 -13.341 -4.657 1.00 95.19 92 LEU A CA 1
ATOM 684 C C . LEU A 1 92 ? -11.277 -12.298 -5.572 1.00 95.19 92 LEU A C 1
ATOM 686 O O . LEU A 1 92 ? -11.143 -12.396 -6.787 1.00 95.19 92 LEU A O 1
ATOM 690 N N . MET A 1 93 ? -11.944 -11.289 -5.003 1.00 95.44 93 MET A N 1
ATOM 691 C CA . MET A 1 93 ? -12.513 -10.183 -5.779 1.00 95.44 93 MET A CA 1
ATOM 692 C C . MET A 1 93 ? -11.422 -9.414 -6.531 1.00 95.44 93 MET A C 1
ATOM 694 O O . MET A 1 93 ? -11.604 -9.106 -7.703 1.00 95.44 93 MET A O 1
ATOM 698 N N . ALA A 1 94 ? -10.285 -9.130 -5.890 1.00 92.44 94 ALA A N 1
ATOM 699 C CA . ALA A 1 94 ? -9.168 -8.449 -6.545 1.00 92.44 94 ALA A CA 1
ATOM 700 C C . ALA A 1 94 ? -8.644 -9.248 -7.749 1.00 92.44 94 ALA A C 1
ATOM 702 O O . ALA A 1 94 ? -8.506 -8.689 -8.833 1.00 92.44 94 ALA A O 1
ATOM 703 N N . VAL A 1 95 ? -8.452 -10.561 -7.578 1.00 94.12 95 VAL A N 1
ATOM 704 C CA . VAL A 1 95 ? -8.050 -11.456 -8.673 1.00 94.12 95 VAL A CA 1
ATOM 705 C C . VAL A 1 95 ? -9.100 -11.457 -9.786 1.00 94.12 95 VAL A C 1
ATOM 707 O O . VAL A 1 95 ? -8.753 -11.332 -10.952 1.00 94.12 95 VAL A O 1
ATOM 710 N N . ALA A 1 96 ? -10.389 -11.552 -9.449 1.00 96.44 96 ALA A N 1
ATOM 711 C CA . ALA A 1 96 ? -11.459 -11.531 -10.444 1.00 96.44 96 ALA A CA 1
ATOM 712 C C . ALA A 1 96 ? -11.482 -10.226 -11.257 1.00 96.44 96 ALA A C 1
ATOM 714 O O . ALA A 1 96 ? -11.692 -10.272 -12.464 1.00 96.44 96 ALA A O 1
ATOM 715 N N . VAL A 1 97 ? -11.245 -9.079 -10.614 1.00 96.38 97 VAL A N 1
ATOM 716 C CA . VAL A 1 97 ? -11.156 -7.780 -11.295 1.00 96.38 97 VAL A CA 1
ATOM 717 C C . VAL A 1 97 ? -9.970 -7.744 -12.260 1.00 96.38 97 VAL A C 1
ATOM 719 O O . VAL A 1 97 ? -10.151 -7.306 -13.388 1.00 96.38 97 VAL A O 1
ATOM 722 N N . GLU A 1 98 ? -8.803 -8.251 -11.862 1.00 92.81 98 GLU A N 1
ATOM 723 C CA . GLU A 1 98 ? -7.609 -8.312 -12.723 1.00 92.81 98 GLU A CA 1
ATOM 724 C C . GLU A 1 98 ? -7.769 -9.260 -13.924 1.00 92.81 98 GLU A C 1
ATOM 726 O O . GLU A 1 98 ? -7.162 -9.049 -14.963 1.00 92.81 98 GLU A O 1
ATOM 731 N N . TYR A 1 99 ? -8.611 -10.293 -13.827 1.00 93.31 99 TYR A N 1
ATOM 732 C CA . TYR A 1 99 ? -8.941 -11.130 -14.990 1.00 93.31 99 TYR A CA 1
ATOM 733 C C . TYR A 1 99 ? -9.968 -10.491 -15.937 1.00 93.31 99 TYR A C 1
ATOM 735 O O . TYR A 1 99 ? -10.078 -10.920 -17.086 1.00 93.31 99 TYR A O 1
ATOM 743 N N . LEU A 1 100 ? -10.768 -9.534 -15.457 1.00 93.12 100 LEU A N 1
ATOM 744 C CA . LEU A 1 100 ? -11.840 -8.899 -16.232 1.00 93.12 100 LEU A CA 1
ATOM 745 C C . LEU A 1 100 ? -11.399 -7.612 -16.947 1.00 93.12 100 LEU A C 1
ATOM 747 O O . LEU A 1 100 ? -12.045 -7.244 -17.931 1.00 93.12 100 LEU A O 1
ATOM 751 N N . PHE A 1 101 ? -10.355 -6.938 -16.458 1.00 85.00 101 PHE A N 1
ATOM 752 C CA . PHE A 1 101 ? -9.823 -5.671 -16.975 1.00 85.00 101 PHE A CA 1
ATOM 753 C C . PHE A 1 101 ? -8.340 -5.796 -17.304 1.00 85.00 101 PHE A C 1
ATOM 755 O O . PHE A 1 101 ? -7.945 -5.267 -18.367 1.00 85.00 101 PHE A O 1
#

Secondary structure (DSSP, 8-state):
-HHHHHHHHHHTT--HHHHHHHHHHHHHHHHHHHHHHHHHHHTTSS-HHHHHHHHHHHHHHHHHHHHHHHHHT-TTS---HHHHHHHHHHHHHHHHHHHH-

pLDDT: mean 85.48, std 8.0, range [56.59, 96.44]

Solvent-accessible surface area (backbone atoms only — not comparable to full-atom values): 5860 Å² total; per-residue (Å²): 108,70,69,59,55,51,54,52,40,60,72,67,69,54,58,67,71,60,47,51,51,54,50,50,56,58,58,49,48,56,63,51,50,50,55,52,50,53,51,36,41,75,67,69,78,35,51,73,68,56,52,52,53,50,50,51,52,54,52,49,52,52,51,52,56,50,49,50,51,66,65,68,71,38,89,81,83,56,80,60,61,67,62,53,50,53,53,51,52,52,52,52,50,53,53,54,50,65,74,73,107

Sequence (101 aa):
AAFALMAVLAGQKHPKGKSIAYLAMFSLAAPLGYFIGEYFVAADWLSGTGLVFLYALVSGGFLYISTTIVFESSPGHHFNAKRLLVALAGSLMAVAVEYLF

Foldseek 3Di:
DLVVQLVVCVVVPDDPVVSVVVSVVVVVCVVVVVVVLVVCCVVVVAPPVNVVVVCVVVVVVVVVVVVCCQQVVDPPPDNPVVSVVVVVVVVVVVVVVVVVD

Radius of gyration: 17.59 Å; Cα contacts (8 Å, |Δi|>4): 24; chains: 1; bounding box: 36×36×41 Å

Mean predicted aligned error: 6.96 Å